Protein AF-A0A210PTI7-F1 (afdb_monomer_lite)

Foldseek 3Di:
DDAQDLVLLVVLLPDPDDDLLLLLLLLLVCLQVVHPPSNDVVVSSVLSVDPCNSVCLVPPDLCPGDLVSLVSSCVSNPPPDLVNQVVRHPSSSNSSVSSVVSSVVNVVVVVVVVVD

InterPro domains:
  IPR024743 Dynein heavy chain, coiled coil stalk [PF12777] (2-104)
  IPR026983 Dynein heavy chain [PTHR22878] (1-102)

Secondary structure (DSSP, 8-state):
-PPP-HHHHHHHHH-SS--HHHHHHHHHHHHHTT-TTTT-HHHHHHHHTSTTHHHHHHT--GGG--HHHHHHHHHHHTT--HHHHHTT-HHHHHHHHHHHHHHHHHHHHHHHHHT-

Organism: Mizuhopecten yessoensis (NCBI:txid6573)

Sequence (116 aa):
MDKVKKSDLVELKALNAPPQDVKEILAATMTLLGKENARDYRTAKRELGSSTFLKTLSTFDVDSVSVEAAKKANEYIQGITVESVRKVSGASVSMFCWVQDVISQTEQIVIDFRAT

Radius of gyration: 13.64 Å; chains: 1; bounding box: 43×25×29 Å

Structure (mmCIF, N/CA/C/O backbone):
data_AF-A0A210PTI7-F1
#
_entry.id   AF-A0A210PTI7-F1
#
loop_
_atom_site.group_PDB
_atom_site.id
_atom_site.type_symbol
_atom_site.label_atom_id
_atom_site.label_alt_id
_atom_site.label_comp_id
_atom_site.label_asym_id
_atom_site.label_entity_id
_atom_site.label_seq_id
_atom_site.pdbx_PDB_ins_code
_atom_site.Cartn_x
_atom_site.Cartn_y
_atom_site.Cartn_z
_atom_site.occupancy
_atom_site.B_iso_or_equiv
_atom_site.auth_seq_id
_atom_site.auth_comp_id
_atom_site.auth_asym_id
_atom_site.auth_atom_id
_atom_site.pdbx_PDB_model_num
ATOM 1 N N . MET A 1 1 ? 2.172 -14.857 5.221 1.00 49.41 1 MET A N 1
ATOM 2 C CA . MET A 1 1 ? 1.410 -13.605 5.400 1.00 49.41 1 MET A CA 1
ATOM 3 C C . MET A 1 1 ? -0.009 -13.797 4.895 1.00 49.41 1 MET A C 1
ATOM 5 O O . MET A 1 1 ? -0.209 -14.575 3.964 1.00 49.41 1 MET A O 1
ATOM 9 N N . ASP A 1 2 ? -0.980 -13.129 5.515 1.00 63.66 2 ASP A N 1
ATOM 10 C CA . ASP A 1 2 ? -2.367 -13.133 5.053 1.00 63.66 2 ASP A CA 1
ATOM 11 C C . ASP A 1 2 ? -2.482 -12.353 3.741 1.00 63.66 2 ASP A C 1
ATOM 13 O O . ASP A 1 2 ? -2.198 -11.160 3.686 1.00 63.66 2 ASP A O 1
ATOM 17 N N . LYS A 1 3 ? -2.878 -13.041 2.667 1.00 82.81 3 LYS A N 1
ATOM 18 C CA . LYS A 1 3 ? -3.139 -12.404 1.371 1.00 82.81 3 LYS A CA 1
ATOM 19 C C . LYS A 1 3 ? -4.389 -11.533 1.470 1.00 82.81 3 LYS A C 1
ATOM 21 O O . LYS A 1 3 ? -5.360 -11.945 2.104 1.00 82.81 3 LYS A O 1
ATOM 26 N N . VAL A 1 4 ? -4.389 -10.391 0.783 1.00 91.38 4 VAL A N 1
ATOM 27 C CA . VAL A 1 4 ? -5.579 -9.537 0.643 1.00 91.38 4 VAL A CA 1
ATOM 28 C C . VAL A 1 4 ? -6.712 -10.344 0.004 1.00 91.38 4 VAL A C 1
ATOM 30 O O . VAL A 1 4 ? -6.526 -10.977 -1.038 1.00 91.38 4 VAL A O 1
ATOM 33 N N . LYS A 1 5 ? -7.892 -10.334 0.628 1.00 93.44 5 LYS A N 1
ATOM 34 C CA . LYS A 1 5 ? -9.099 -11.033 0.154 1.00 93.44 5 LYS A CA 1
ATOM 35 C C . LYS A 1 5 ? -10.171 -10.043 -0.292 1.00 93.44 5 LYS A C 1
ATOM 37 O O . LYS A 1 5 ? -10.150 -8.862 0.038 1.00 93.44 5 LYS A O 1
ATOM 42 N N . LYS A 1 6 ? -11.183 -10.542 -1.009 1.00 91.94 6 LYS A N 1
ATOM 43 C CA . LYS A 1 6 ? -12.328 -9.726 -1.451 1.00 91.94 6 LYS A CA 1
ATOM 44 C C . LYS A 1 6 ? -13.079 -9.075 -0.281 1.00 91.94 6 LYS A C 1
ATOM 46 O O . LYS A 1 6 ? -13.499 -7.930 -0.409 1.00 91.94 6 LYS A O 1
ATOM 51 N N . SER A 1 7 ? -13.251 -9.794 0.830 1.00 93.75 7 SER A N 1
ATOM 52 C CA . SER A 1 7 ? -13.865 -9.273 2.062 1.00 93.75 7 SER A CA 1
ATOM 53 C C . SER A 1 7 ? -13.130 -8.046 2.587 1.00 93.75 7 SER A C 1
ATOM 55 O O . SER A 1 7 ? -13.767 -7.068 2.964 1.00 93.75 7 SER A O 1
ATOM 57 N N . ASP A 1 8 ? -11.801 -8.074 2.525 1.00 93.69 8 ASP A N 1
ATOM 58 C CA . ASP A 1 8 ? -10.948 -7.012 3.044 1.00 93.69 8 ASP A CA 1
ATOM 59 C C . ASP A 1 8 ? -11.153 -5.724 2.239 1.00 93.69 8 ASP A C 1
ATOM 61 O O . ASP A 1 8 ? -11.314 -4.642 2.797 1.00 93.69 8 ASP A O 1
ATOM 65 N N . LEU A 1 9 ? -11.251 -5.843 0.910 1.00 92.44 9 LEU A N 1
ATOM 66 C CA . LEU A 1 9 ? -11.543 -4.705 0.035 1.00 92.44 9 LEU A CA 1
ATOM 67 C C . LEU A 1 9 ? -12.926 -4.101 0.307 1.00 92.44 9 LEU A C 1
ATOM 69 O O . LEU A 1 9 ? -13.083 -2.880 0.280 1.00 92.44 9 LEU A O 1
ATOM 73 N N . VAL A 1 10 ? -13.929 -4.945 0.574 1.00 92.44 10 VAL A N 1
ATOM 74 C CA . VAL A 1 10 ? -15.282 -4.490 0.931 1.00 92.44 10 VAL A CA 1
ATOM 75 C C . VAL A 1 10 ? -15.256 -3.712 2.246 1.00 92.44 10 VAL A C 1
ATOM 77 O O . VAL A 1 10 ? -15.856 -2.641 2.328 1.00 92.44 10 VAL A O 1
ATOM 80 N N . GLU A 1 11 ? -14.529 -4.209 3.244 1.00 92.31 11 GLU A N 1
ATOM 81 C CA . GLU A 1 11 ? -14.392 -3.571 4.552 1.00 92.31 11 GLU A CA 1
ATOM 82 C C . GLU A 1 11 ? -13.646 -2.232 4.465 1.00 92.31 11 GLU A C 1
ATOM 84 O O . GLU A 1 11 ? -14.152 -1.212 4.933 1.00 92.31 11 GLU A O 1
ATOM 89 N N . LEU A 1 12 ? -12.503 -2.195 3.772 1.00 91.25 12 LEU A N 1
ATOM 90 C CA . LEU A 1 12 ? -11.739 -0.964 3.541 1.00 91.25 12 LEU A CA 1
ATOM 91 C C . LEU A 1 12 ? -12.567 0.087 2.791 1.00 91.25 12 LEU A C 1
ATOM 93 O O . LEU A 1 12 ? -12.533 1.271 3.127 1.00 91.25 12 LEU A O 1
ATOM 97 N N . LYS A 1 13 ? -13.368 -0.334 1.803 1.00 90.12 13 LYS A N 1
ATOM 98 C CA . LYS A 1 13 ? -14.292 0.555 1.085 1.00 90.12 13 LYS A CA 1
ATOM 99 C C . LYS A 1 13 ? -15.409 1.082 1.991 1.00 90.12 13 LYS A C 1
ATOM 101 O O . LYS A 1 13 ? -15.865 2.210 1.792 1.00 90.12 13 LYS A O 1
ATOM 106 N N . ALA A 1 14 ? -15.864 0.305 2.971 1.00 90.81 14 ALA A N 1
ATOM 107 C CA . ALA A 1 14 ? -16.922 0.715 3.893 1.00 90.81 14 ALA A CA 1
ATOM 108 C C . ALA A 1 14 ? -16.473 1.809 4.883 1.00 90.81 14 ALA A C 1
ATOM 110 O O . ALA A 1 14 ? -17.320 2.494 5.458 1.00 90.81 14 ALA A O 1
ATOM 111 N N . LEU A 1 15 ? -15.164 2.049 5.033 1.00 87.62 15 LEU A N 1
ATOM 112 C CA . LEU A 1 15 ? -14.640 3.134 5.863 1.00 87.62 15 LEU A CA 1
ATOM 113 C C . LEU A 1 15 ? -15.074 4.498 5.300 1.00 87.62 15 LEU A C 1
ATOM 115 O O . LEU A 1 15 ? -14.694 4.900 4.196 1.00 87.62 15 LEU A O 1
ATOM 119 N N . ASN A 1 16 ? -15.900 5.225 6.053 1.00 81.94 16 ASN A N 1
ATOM 120 C CA . ASN A 1 16 ? -16.366 6.563 5.670 1.00 81.94 16 ASN A CA 1
ATOM 121 C C . ASN A 1 16 ? -15.334 7.651 5.989 1.00 81.94 16 ASN A C 1
ATOM 123 O O . ASN A 1 16 ? -15.155 8.572 5.196 1.00 81.94 16 ASN A O 1
ATOM 127 N N . ALA A 1 17 ? -14.626 7.506 7.108 1.00 84.19 17 ALA A N 1
ATOM 128 C CA . ALA A 1 17 ? -13.551 8.390 7.542 1.00 84.19 17 ALA A CA 1
ATOM 129 C C . ALA A 1 17 ? -12.408 7.537 8.125 1.00 84.19 17 ALA A C 1
ATOM 131 O O . ALA A 1 17 ? -12.336 7.366 9.341 1.00 84.19 17 ALA A O 1
ATOM 132 N N . PRO A 1 18 ? -11.557 6.934 7.273 1.00 87.19 18 PRO A N 1
ATOM 133 C CA . PRO A 1 18 ? -10.472 6.082 7.747 1.00 87.19 18 PRO A CA 1
ATOM 134 C C . PRO A 1 18 ? -9.491 6.865 8.648 1.00 87.19 18 PRO A C 1
ATOM 136 O O . PRO A 1 18 ? -9.252 8.054 8.390 1.00 87.19 18 PRO A O 1
ATOM 139 N N . PRO A 1 19 ? -8.904 6.224 9.679 1.00 92.44 19 PRO A N 1
ATOM 140 C CA . PRO A 1 19 ? -7.787 6.781 10.447 1.00 92.44 19 PRO A CA 1
ATOM 141 C C . PRO A 1 19 ? -6.602 7.160 9.551 1.00 92.44 19 PRO A C 1
ATOM 143 O O . PRO A 1 19 ? -6.510 6.689 8.415 1.00 92.44 19 PRO A O 1
ATOM 146 N N . GLN A 1 20 ? -5.689 7.995 10.060 1.00 92.44 20 GLN A N 1
ATOM 147 C CA . GLN A 1 20 ? -4.542 8.457 9.272 1.00 92.44 20 GLN A CA 1
ATOM 148 C C . GLN A 1 20 ? -3.685 7.287 8.777 1.00 92.44 20 GLN A C 1
ATOM 150 O O . GLN A 1 20 ? -3.444 7.218 7.578 1.00 92.44 20 GLN A O 1
ATOM 155 N N . ASP A 1 21 ? -3.362 6.319 9.639 1.00 94.38 21 ASP A N 1
ATOM 156 C CA . ASP A 1 21 ? -2.597 5.119 9.268 1.00 94.38 21 ASP A CA 1
ATOM 157 C C . ASP A 1 21 ? -3.188 4.409 8.039 1.00 94.38 21 ASP A C 1
ATOM 159 O O . ASP A 1 21 ? -2.474 4.068 7.102 1.00 94.38 21 ASP A O 1
ATOM 163 N N . VAL A 1 22 ? -4.514 4.236 7.986 1.00 93.62 22 VAL A N 1
ATOM 164 C CA . VAL A 1 22 ? -5.171 3.583 6.842 1.00 93.62 22 VAL A CA 1
ATOM 165 C C . VAL A 1 22 ? -5.083 4.438 5.580 1.00 93.62 22 VAL A C 1
ATOM 167 O O . VAL A 1 22 ? -4.908 3.899 4.491 1.00 93.62 22 VAL A O 1
ATOM 170 N N . LYS A 1 23 ? -5.180 5.767 5.693 1.00 93.44 23 LYS A N 1
ATOM 171 C CA . LYS A 1 23 ? -5.004 6.659 4.536 1.00 93.44 23 LYS A CA 1
ATOM 172 C C . LYS A 1 23 ? -3.588 6.571 3.976 1.00 93.44 23 LYS A C 1
ATOM 174 O O . LYS A 1 23 ? -3.447 6.509 2.760 1.00 93.44 23 LYS A O 1
ATOM 179 N N . GLU A 1 24 ? -2.581 6.529 4.843 1.00 95.00 24 GLU A N 1
ATOM 180 C CA . GLU A 1 24 ? -1.179 6.379 4.444 1.00 95.00 24 GLU A CA 1
ATOM 181 C C . GLU A 1 24 ? -0.918 5.014 3.792 1.00 95.00 24 GLU A C 1
ATOM 183 O O . GLU A 1 24 ? -0.292 4.946 2.736 1.00 95.00 24 GLU A O 1
ATOM 188 N N . ILE A 1 25 ? -1.490 3.930 4.336 1.00 95.38 25 ILE A N 1
ATOM 189 C CA . ILE A 1 25 ? -1.437 2.595 3.715 1.00 95.38 25 ILE A CA 1
ATOM 190 C C . ILE A 1 25 ? -2.021 2.634 2.300 1.00 95.38 25 ILE A C 1
ATOM 192 O O . ILE A 1 25 ? -1.391 2.159 1.358 1.00 95.38 25 ILE A O 1
ATOM 196 N N . LEU A 1 26 ? -3.203 3.235 2.123 1.00 94.00 26 LEU A N 1
ATOM 197 C CA . LEU A 1 26 ? -3.830 3.355 0.806 1.00 94.00 26 LEU A CA 1
ATOM 198 C C . LEU A 1 26 ? -3.016 4.242 -0.146 1.00 94.00 26 LEU A C 1
ATOM 200 O O . LEU A 1 26 ? -2.939 3.939 -1.337 1.00 94.00 26 LEU A O 1
ATOM 204 N N . ALA A 1 27 ? -2.387 5.305 0.359 1.00 94.12 27 ALA A N 1
ATOM 205 C CA . ALA A 1 27 ? -1.499 6.151 -0.430 1.00 94.12 27 ALA A CA 1
ATOM 206 C C . ALA A 1 27 ? -0.262 5.385 -0.912 1.00 94.12 27 ALA A C 1
ATOM 208 O O . ALA A 1 27 ? 0.098 5.466 -2.091 1.00 94.12 27 ALA A O 1
ATOM 209 N N . ALA A 1 28 ? 0.344 4.580 -0.040 1.00 95.75 28 ALA A N 1
ATOM 210 C CA . ALA A 1 28 ? 1.439 3.692 -0.399 1.00 95.75 28 ALA A CA 1
ATOM 211 C C . ALA A 1 28 ? 1.006 2.665 -1.455 1.00 95.75 28 ALA A C 1
ATOM 213 O O . ALA A 1 28 ? 1.677 2.526 -2.474 1.00 95.75 28 ALA A O 1
ATOM 214 N N . THR A 1 29 ? -0.163 2.030 -1.289 1.00 95.38 29 THR A N 1
ATOM 215 C CA . THR A 1 29 ? -0.722 1.106 -2.290 1.00 95.38 29 THR A CA 1
ATOM 216 C C . THR A 1 29 ? -0.863 1.773 -3.658 1.00 95.38 29 THR A C 1
ATOM 218 O O . THR A 1 29 ? -0.383 1.242 -4.653 1.00 95.38 29 THR A O 1
ATOM 221 N N . MET A 1 30 ? -1.483 2.955 -3.732 1.00 94.75 30 MET A N 1
ATOM 222 C CA . MET A 1 30 ? -1.664 3.662 -5.007 1.00 94.75 30 MET A CA 1
ATOM 223 C C . MET A 1 30 ? -0.330 4.091 -5.631 1.00 94.75 30 MET A C 1
ATOM 225 O O . MET A 1 30 ? -0.193 4.048 -6.851 1.00 94.75 30 MET A O 1
ATOM 229 N N . THR A 1 31 ? 0.653 4.451 -4.800 1.00 94.94 31 THR A N 1
ATOM 230 C CA . THR A 1 31 ? 2.013 4.791 -5.244 1.00 94.94 31 THR A CA 1
ATOM 231 C C . THR A 1 31 ? 2.698 3.594 -5.899 1.00 94.94 31 THR A C 1
ATOM 233 O O . THR A 1 31 ? 3.235 3.736 -6.993 1.00 94.94 31 THR A O 1
ATOM 236 N N . LEU A 1 32 ? 2.624 2.412 -5.278 1.00 95.25 32 LEU A N 1
ATOM 237 C CA . LEU A 1 32 ? 3.182 1.173 -5.832 1.00 95.25 32 LEU A CA 1
ATOM 238 C C . LEU A 1 32 ? 2.487 0.764 -7.137 1.00 95.25 32 LEU A C 1
ATOM 240 O O . LEU A 1 32 ? 3.141 0.313 -8.067 1.00 95.25 32 LEU A O 1
ATOM 244 N N . LEU A 1 33 ? 1.175 0.988 -7.243 1.00 93.75 33 LEU A N 1
ATOM 245 C CA . LEU A 1 33 ? 0.403 0.728 -8.464 1.00 93.75 33 LEU A CA 1
ATOM 246 C C . LEU A 1 33 ? 0.636 1.762 -9.586 1.00 93.75 33 LEU A C 1
ATOM 248 O O . LEU A 1 33 ? -0.060 1.712 -10.601 1.00 93.75 33 LEU A O 1
ATOM 252 N N . GLY A 1 34 ? 1.538 2.733 -9.401 1.00 91.50 34 GLY A N 1
ATOM 253 C CA . GLY A 1 34 ? 1.810 3.788 -10.382 1.00 91.50 34 GLY A CA 1
ATOM 254 C C . GLY A 1 34 ? 0.629 4.735 -10.621 1.00 91.50 34 GLY A C 1
ATOM 255 O O . GLY A 1 34 ? 0.556 5.382 -11.665 1.00 91.50 34 GLY A O 1
ATOM 256 N N . LYS A 1 35 ? -0.329 4.813 -9.688 1.00 87.69 35 LYS A N 1
ATOM 257 C CA . LYS A 1 35 ? -1.513 5.667 -9.833 1.00 87.69 35 LYS A CA 1
ATOM 258 C C . LYS A 1 35 ? -1.235 7.074 -9.321 1.00 87.69 35 LYS A C 1
ATOM 260 O O . LYS A 1 35 ? -0.864 7.278 -8.163 1.00 87.69 35 LYS A O 1
ATOM 265 N N . GLU A 1 36 ? -1.483 8.064 -10.175 1.00 64.81 36 GLU A N 1
ATOM 266 C CA . GLU A 1 36 ? -1.467 9.470 -9.774 1.00 64.81 36 GLU A CA 1
ATOM 267 C C . GLU A 1 36 ? -2.559 9.747 -8.720 1.00 64.81 36 GLU A C 1
ATOM 269 O O . GLU A 1 36 ? -3.634 9.144 -8.742 1.00 64.81 36 GLU A O 1
ATOM 274 N N . ASN A 1 37 ? -2.298 10.686 -7.802 1.00 66.62 37 ASN A N 1
ATOM 275 C CA . ASN A 1 37 ? -3.175 11.082 -6.682 1.00 66.62 37 ASN A CA 1
ATOM 276 C C . ASN A 1 37 ? -3.230 10.138 -5.465 1.00 66.62 37 ASN A C 1
ATOM 278 O O . ASN A 1 37 ? -4.222 10.138 -4.738 1.00 66.62 37 ASN A O 1
ATOM 282 N N . ALA A 1 38 ? -2.142 9.420 -5.163 1.00 60.81 38 ALA A N 1
ATOM 283 C CA . ALA A 1 38 ? -2.001 8.591 -3.956 1.00 60.81 38 ALA A CA 1
ATOM 284 C C . ALA A 1 38 ? -2.479 9.252 -2.641 1.00 60.81 38 ALA A C 1
ATOM 286 O O . ALA A 1 38 ? -3.008 8.573 -1.769 1.00 60.81 38 ALA A O 1
ATOM 287 N N . ARG A 1 39 ? -2.365 10.579 -2.497 1.00 67.31 39 ARG A N 1
ATOM 288 C CA . ARG A 1 39 ? -2.782 11.298 -1.279 1.00 67.31 39 ARG A CA 1
ATOM 289 C C . ARG A 1 39 ? -4.294 11.513 -1.133 1.00 67.31 39 ARG A C 1
ATOM 291 O O . ARG A 1 39 ? -4.742 11.870 -0.045 1.00 67.31 39 ARG A O 1
ATOM 298 N N . ASP A 1 40 ? -5.090 11.301 -2.181 1.00 82.25 40 ASP A N 1
ATOM 299 C CA . ASP A 1 40 ? -6.548 11.396 -2.092 1.00 82.25 40 ASP A CA 1
ATOM 300 C C . ASP A 1 40 ? -7.183 10.021 -1.838 1.00 82.25 40 ASP A C 1
ATOM 302 O O . ASP A 1 40 ? -7.420 9.223 -2.751 1.00 82.25 40 ASP A O 1
ATOM 306 N N . TYR A 1 41 ? -7.543 9.766 -0.578 1.00 81.75 41 TYR A N 1
ATOM 307 C CA . TYR A 1 41 ? -8.194 8.516 -0.189 1.00 81.75 41 TYR A CA 1
ATOM 308 C C . TYR A 1 41 ? -9.547 8.292 -0.892 1.00 81.75 41 TYR A C 1
ATOM 310 O O . TYR A 1 41 ? -9.993 7.149 -0.974 1.00 81.75 41 TYR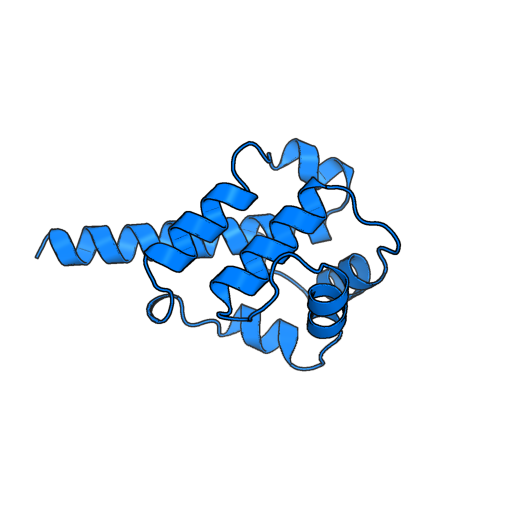 A O 1
ATOM 318 N N . ARG A 1 42 ? -10.226 9.333 -1.410 1.00 84.62 42 ARG A N 1
ATOM 319 C CA . ARG A 1 42 ? -11.482 9.155 -2.167 1.00 84.62 42 ARG A CA 1
ATOM 320 C C . ARG A 1 42 ? -11.222 8.463 -3.497 1.00 84.62 42 ARG A C 1
ATOM 322 O O . ARG A 1 42 ? -11.979 7.575 -3.890 1.00 84.62 42 ARG A O 1
ATOM 329 N N . THR A 1 43 ? -10.132 8.840 -4.156 1.00 85.31 43 THR A N 1
ATOM 330 C CA . THR A 1 43 ? -9.655 8.184 -5.372 1.00 85.31 43 THR A CA 1
ATOM 331 C C . THR A 1 43 ? -9.234 6.746 -5.071 1.00 85.31 43 THR A C 1
ATOM 333 O O . THR A 1 43 ? -9.720 5.830 -5.734 1.00 85.31 43 THR A O 1
ATOM 336 N N . ALA A 1 44 ? -8.473 6.518 -3.996 1.00 87.88 44 ALA A N 1
ATOM 337 C CA . ALA A 1 44 ? -8.131 5.165 -3.551 1.00 87.88 44 ALA A CA 1
ATOM 338 C C . ALA A 1 44 ? -9.379 4.313 -3.234 1.00 87.88 44 ALA A C 1
ATOM 340 O O . ALA A 1 44 ? -9.480 3.163 -3.651 1.00 87.88 44 ALA A O 1
ATOM 341 N N . LYS A 1 45 ? -10.390 4.884 -2.569 1.00 87.06 45 LYS A N 1
ATOM 342 C CA . LYS A 1 45 ? -11.656 4.208 -2.241 1.00 87.06 45 LYS A CA 1
ATOM 343 C C . LYS A 1 45 ? -12.459 3.807 -3.480 1.00 87.06 45 LYS A C 1
ATOM 345 O O . LYS A 1 45 ? -13.119 2.766 -3.468 1.00 87.06 45 LYS A O 1
ATOM 350 N N . ARG A 1 46 ? -12.407 4.602 -4.553 1.00 88.75 46 ARG A N 1
ATOM 351 C CA . ARG A 1 46 ? -12.998 4.229 -5.847 1.00 88.75 46 ARG A CA 1
ATOM 352 C C . ARG A 1 46 ? -12.289 3.010 -6.437 1.00 88.75 46 ARG A C 1
ATOM 354 O O . ARG A 1 46 ? -12.964 2.085 -6.877 1.00 88.75 46 ARG A O 1
ATOM 361 N N . GLU A 1 47 ? -10.962 2.991 -6.377 1.00 89.56 47 GLU A N 1
ATOM 362 C CA . GLU A 1 47 ? -10.134 1.883 -6.864 1.00 89.56 47 GLU A CA 1
ATOM 363 C C . GLU A 1 47 ? -10.372 0.585 -6.093 1.00 89.56 47 GLU A C 1
ATOM 365 O O . GLU A 1 47 ? -10.617 -0.447 -6.712 1.00 89.56 47 GLU A O 1
ATOM 370 N N . LEU A 1 48 ? -10.447 0.646 -4.758 1.00 89.19 48 LEU A N 1
ATOM 371 C CA . LEU A 1 48 ? -10.832 -0.497 -3.914 1.00 89.19 48 LEU A CA 1
ATOM 372 C C . LEU A 1 48 ? -12.188 -1.101 -4.317 1.00 89.19 48 LEU A C 1
ATOM 374 O O . LEU A 1 48 ? -12.439 -2.287 -4.114 1.00 89.19 48 LEU A O 1
ATOM 378 N N . GLY A 1 49 ? -13.083 -0.276 -4.866 1.00 88.06 49 GLY A N 1
ATOM 379 C CA . GLY A 1 49 ? -14.394 -0.691 -5.347 1.00 88.06 49 GLY A CA 1
ATOM 380 C C . GLY A 1 49 ? -14.412 -1.288 -6.752 1.00 88.06 49 GLY A C 1
ATOM 381 O O . GLY A 1 49 ? -15.477 -1.755 -7.159 1.00 88.06 49 GLY A O 1
ATOM 382 N N . SER A 1 50 ? -13.295 -1.267 -7.483 1.00 90.81 50 SER A N 1
ATOM 383 C CA . SER A 1 50 ? -13.206 -1.850 -8.820 1.00 90.81 50 SER A CA 1
ATOM 384 C C . SER A 1 50 ? -13.275 -3.376 -8.759 1.00 90.81 50 SER A C 1
ATOM 386 O O . SER A 1 50 ? -12.624 -4.019 -7.933 1.00 90.81 50 SER A O 1
ATOM 388 N N . SER A 1 51 ? -14.022 -3.980 -9.686 1.00 89.75 51 SER A N 1
ATOM 389 C CA . SER A 1 51 ? -14.130 -5.438 -9.817 1.00 89.75 51 SER A CA 1
ATOM 390 C C . SER A 1 51 ? -12.793 -6.112 -10.141 1.00 89.75 51 SER A C 1
ATOM 392 O O . SER A 1 51 ? -12.627 -7.301 -9.874 1.00 89.75 51 SER A O 1
ATOM 394 N N . THR A 1 52 ? -11.836 -5.360 -10.688 1.00 92.44 52 THR A N 1
ATOM 395 C CA . THR A 1 52 ? -10.515 -5.858 -11.081 1.00 92.44 52 THR A CA 1
ATOM 396 C C . THR A 1 52 ? -9.443 -5.652 -10.016 1.00 92.44 52 THR A C 1
ATOM 398 O O . THR A 1 52 ? -8.381 -6.257 -10.131 1.00 92.44 52 THR A O 1
ATOM 401 N N . PHE A 1 53 ? -9.702 -4.872 -8.961 1.00 92.69 53 PHE A N 1
ATOM 402 C CA . PHE A 1 53 ? -8.658 -4.450 -8.022 1.00 92.69 53 PHE A CA 1
ATOM 403 C C . PHE A 1 53 ? -7.997 -5.620 -7.288 1.00 92.69 53 PHE A C 1
ATOM 405 O O . PHE A 1 53 ? -6.775 -5.698 -7.214 1.00 92.69 53 PHE A O 1
ATOM 412 N N . LEU A 1 54 ? -8.788 -6.590 -6.815 1.00 94.44 54 LEU A N 1
ATOM 413 C CA . LEU A 1 54 ? -8.233 -7.789 -6.181 1.00 94.44 54 LEU A CA 1
ATOM 414 C C . LEU A 1 54 ? -7.310 -8.557 -7.132 1.00 94.44 54 LEU A C 1
ATOM 416 O O . LEU A 1 54 ? -6.255 -9.031 -6.718 1.00 94.44 54 LEU A O 1
ATOM 420 N N . LYS A 1 55 ? -7.706 -8.657 -8.409 1.00 93.81 55 LYS A N 1
ATOM 421 C CA . LYS A 1 55 ? -6.890 -9.306 -9.433 1.00 93.81 55 LYS A CA 1
ATOM 422 C C . LYS A 1 55 ? -5.580 -8.545 -9.609 1.00 93.81 55 LYS A C 1
ATOM 424 O O . LYS A 1 55 ? -4.535 -9.180 -9.545 1.00 93.81 55 L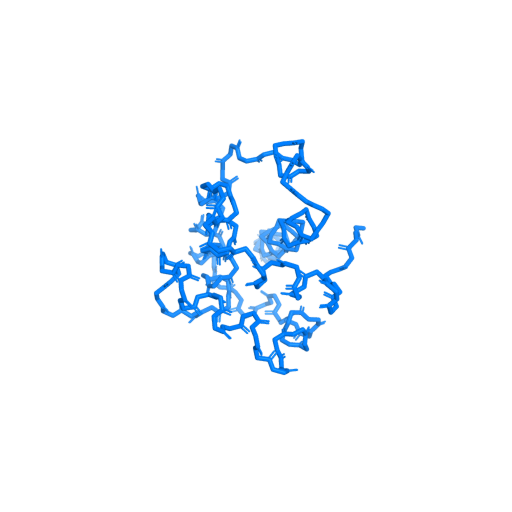YS A O 1
ATOM 429 N N . THR A 1 56 ? -5.643 -7.215 -9.723 1.00 93.94 56 THR A N 1
ATOM 430 C CA . THR A 1 56 ? -4.469 -6.335 -9.797 1.00 93.94 56 THR A CA 1
ATOM 431 C C . THR A 1 56 ? -3.484 -6.600 -8.664 1.00 93.94 56 THR A C 1
ATOM 433 O O . THR A 1 56 ? -2.312 -6.775 -8.956 1.00 93.94 56 THR A O 1
ATOM 436 N N . LEU A 1 57 ? -3.937 -6.701 -7.408 1.00 94.19 57 LEU A N 1
ATOM 437 C CA . LEU A 1 57 ? -3.045 -7.001 -6.278 1.00 94.19 57 LEU A CA 1
ATOM 438 C C . LEU A 1 57 ? -2.476 -8.425 -6.329 1.00 94.19 57 LEU A C 1
ATOM 440 O O . LEU A 1 57 ? -1.323 -8.646 -5.975 1.00 94.19 57 LEU A O 1
ATOM 444 N N . SER A 1 58 ? -3.291 -9.403 -6.737 1.00 92.12 58 SER A N 1
ATOM 445 C CA . SER A 1 58 ? -2.901 -10.820 -6.747 1.00 92.12 58 SER A CA 1
ATOM 446 C C . SER A 1 58 ? -1.924 -11.192 -7.860 1.00 92.12 58 SER A C 1
ATOM 448 O O . SER A 1 58 ? -1.174 -12.151 -7.712 1.00 92.12 58 SER A O 1
ATOM 450 N N . THR A 1 59 ? -1.963 -10.460 -8.972 1.00 93.94 59 THR A N 1
ATOM 451 C CA . THR A 1 59 ? -1.087 -10.644 -10.134 1.00 93.94 59 THR A CA 1
ATOM 452 C C . THR A 1 59 ? -0.160 -9.445 -10.301 1.00 93.94 59 THR A C 1
ATOM 454 O O . THR A 1 59 ? 0.213 -9.122 -11.426 1.00 93.94 59 THR A O 1
ATOM 457 N N . PHE A 1 60 ? 0.101 -8.717 -9.212 1.00 94.81 60 PHE A N 1
ATOM 458 C CA . PHE A 1 60 ? 0.931 -7.527 -9.254 1.00 94.81 60 PHE A CA 1
ATOM 459 C C . PHE A 1 60 ? 2.370 -7.925 -9.574 1.00 94.81 60 PHE A C 1
ATOM 461 O O . PHE A 1 60 ? 2.925 -8.811 -8.928 1.00 94.81 60 PHE A O 1
ATOM 468 N N . ASP A 1 61 ? 2.938 -7.281 -10.585 1.00 93.88 61 ASP A N 1
ATOM 469 C CA . ASP A 1 61 ? 4.310 -7.504 -11.016 1.00 93.88 61 ASP A CA 1
ATOM 470 C C . ASP A 1 61 ? 5.243 -6.574 -10.237 1.00 9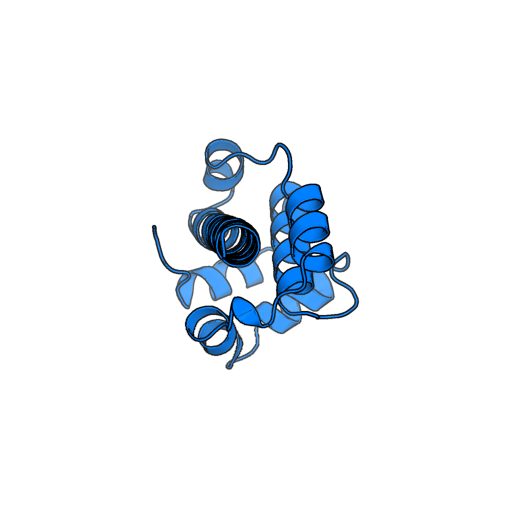3.88 61 ASP A C 1
ATOM 472 O O . ASP A 1 61 ? 5.269 -5.364 -10.477 1.00 93.88 61 ASP A O 1
ATOM 476 N N . VAL A 1 62 ? 5.973 -7.128 -9.270 1.00 93.69 62 VAL A N 1
ATOM 477 C CA . VAL A 1 62 ? 6.872 -6.350 -8.412 1.00 93.69 62 VAL A CA 1
ATOM 478 C C . VAL A 1 62 ? 8.097 -5.828 -9.165 1.00 93.69 62 VAL A C 1
ATOM 480 O O . VAL A 1 62 ? 8.581 -4.750 -8.832 1.00 93.69 62 VAL A O 1
ATOM 483 N N . ASP A 1 63 ? 8.539 -6.505 -10.230 1.00 93.06 63 ASP A N 1
ATOM 484 C CA . ASP A 1 63 ? 9.666 -6.057 -11.060 1.00 93.06 63 ASP A CA 1
ATOM 485 C C . ASP A 1 63 ? 9.343 -4.755 -11.815 1.00 93.06 63 ASP A C 1
ATOM 487 O O . ASP A 1 63 ? 10.238 -4.010 -12.219 1.00 93.06 63 ASP A O 1
ATOM 491 N N . SER A 1 64 ? 8.052 -4.441 -11.976 1.00 92.81 64 SER A N 1
ATOM 492 C CA . SER A 1 64 ? 7.595 -3.186 -12.581 1.00 92.81 64 SER A CA 1
ATOM 493 C C . SER A 1 64 ? 7.708 -1.969 -11.649 1.00 92.81 64 SER A C 1
ATOM 495 O O . SER A 1 64 ? 7.570 -0.828 -12.103 1.00 92.81 64 SER A O 1
ATOM 497 N N . VAL A 1 65 ? 7.951 -2.179 -10.349 1.00 94.69 65 VAL A N 1
ATOM 498 C CA . 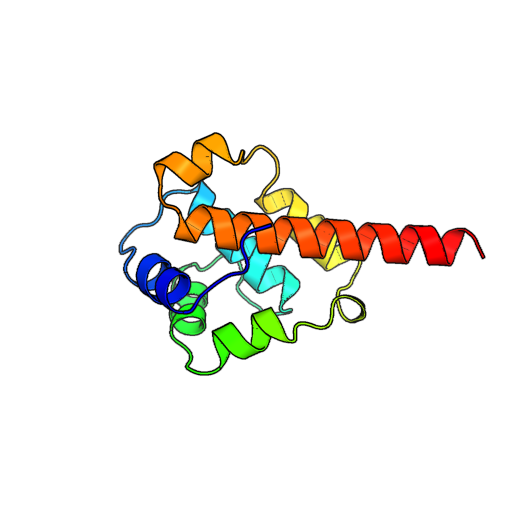VAL A 1 65 ? 8.022 -1.103 -9.353 1.00 94.69 65 VAL A CA 1
ATOM 499 C C . VAL A 1 65 ? 9.376 -0.405 -9.417 1.00 94.69 65 VAL A C 1
ATOM 501 O O . VAL A 1 65 ? 10.429 -1.018 -9.264 1.00 94.69 65 VAL A O 1
ATOM 504 N N . SER A 1 66 ? 9.361 0.921 -9.574 1.00 93.38 66 SER A N 1
ATOM 505 C CA . SER A 1 66 ? 10.590 1.715 -9.505 1.00 93.38 66 SER A CA 1
ATOM 506 C C . SER A 1 66 ? 11.090 1.852 -8.061 1.00 93.38 66 SER A C 1
ATOM 508 O O . SER A 1 66 ? 10.305 1.937 -7.111 1.00 93.38 66 SER A O 1
ATOM 510 N N . VAL A 1 67 ? 12.410 1.959 -7.886 1.00 92.62 67 VAL A N 1
ATOM 511 C CA . VAL A 1 67 ? 13.036 2.160 -6.566 1.00 92.62 67 VAL A CA 1
ATOM 512 C C . VAL A 1 67 ? 12.515 3.432 -5.889 1.00 92.62 67 VAL A C 1
ATOM 514 O O . VAL A 1 67 ? 12.329 3.473 -4.674 1.00 92.62 67 VAL A O 1
ATOM 517 N N . GLU A 1 68 ? 12.250 4.478 -6.666 1.00 93.56 68 GLU A N 1
ATOM 518 C CA . GLU A 1 68 ? 11.689 5.744 -6.194 1.00 93.56 68 GLU A CA 1
ATOM 519 C C . GLU A 1 68 ? 10.255 5.565 -5.685 1.00 93.56 68 GLU A C 1
ATOM 521 O O . GLU A 1 68 ? 9.908 6.108 -4.635 1.00 93.56 68 GLU A O 1
ATOM 526 N N . ALA A 1 69 ? 9.431 4.782 -6.392 1.00 94.69 69 ALA A N 1
ATOM 527 C CA . ALA A 1 69 ? 8.071 4.470 -5.966 1.00 94.69 69 ALA A CA 1
ATOM 528 C C . ALA A 1 69 ? 8.067 3.645 -4.672 1.00 94.69 69 ALA A C 1
ATOM 530 O O . ALA A 1 69 ? 7.323 3.980 -3.749 1.00 94.69 69 ALA A O 1
ATOM 531 N N . ALA A 1 70 ? 8.935 2.633 -4.565 1.00 95.75 70 ALA A N 1
ATOM 532 C CA . ALA A 1 70 ? 9.079 1.826 -3.353 1.00 95.75 70 ALA A CA 1
ATOM 533 C C . ALA A 1 70 ? 9.541 2.666 -2.150 1.00 95.75 70 ALA A C 1
ATOM 535 O O . ALA A 1 70 ? 8.934 2.598 -1.082 1.00 95.75 70 ALA A O 1
ATOM 536 N N . LYS A 1 71 ? 10.546 3.534 -2.330 1.00 95.31 71 LYS A N 1
ATOM 537 C CA . LYS A 1 71 ? 11.004 4.460 -1.279 1.00 95.31 71 LYS A CA 1
ATOM 538 C C . LYS A 1 71 ? 9.897 5.401 -0.817 1.00 95.31 71 LYS A C 1
ATOM 540 O O . LYS A 1 71 ? 9.663 5.528 0.380 1.00 95.31 71 LYS A O 1
ATOM 545 N N . LYS A 1 72 ? 9.175 6.014 -1.756 1.00 95.00 72 LYS A N 1
ATOM 546 C CA . LYS A 1 72 ? 8.057 6.911 -1.442 1.00 95.00 72 LYS A CA 1
ATOM 547 C C . LYS A 1 72 ? 6.907 6.179 -0.746 1.00 95.00 72 LYS A C 1
ATOM 549 O O . LYS A 1 72 ? 6.296 6.723 0.166 1.00 95.00 72 LYS A O 1
ATOM 554 N N . ALA A 1 73 ? 6.609 4.947 -1.159 1.00 95.56 73 ALA A N 1
ATOM 555 C CA . ALA A 1 73 ? 5.630 4.104 -0.483 1.00 95.56 73 ALA A CA 1
ATOM 556 C C . ALA A 1 73 ? 6.055 3.801 0.962 1.00 95.56 73 ALA A C 1
ATOM 558 O O . ALA A 1 73 ? 5.224 3.872 1.865 1.00 95.56 73 ALA A O 1
ATOM 559 N N . ASN A 1 74 ? 7.346 3.536 1.187 1.00 96.50 74 ASN A N 1
ATOM 560 C CA . ASN A 1 74 ? 7.895 3.298 2.517 1.00 96.50 74 ASN A CA 1
ATOM 561 C C . ASN A 1 74 ? 7.791 4.532 3.427 1.00 96.50 74 ASN A C 1
ATOM 563 O O . ASN A 1 74 ? 7.429 4.390 4.589 1.00 96.50 74 ASN A O 1
ATOM 567 N N . GLU A 1 75 ? 8.026 5.742 2.907 1.00 95.81 75 GLU A N 1
ATOM 568 C CA . GLU A 1 75 ? 7.860 6.992 3.670 1.00 95.81 75 GLU A CA 1
ATOM 569 C C . GLU A 1 75 ? 6.439 7.161 4.229 1.00 95.81 75 GLU A C 1
ATOM 571 O O . GLU A 1 75 ? 6.278 7.624 5.355 1.00 95.81 75 GLU A O 1
ATOM 576 N N . TYR A 1 76 ? 5.407 6.761 3.476 1.00 95.12 76 TYR A N 1
ATOM 577 C CA . TYR A 1 76 ? 4.019 6.828 3.949 1.00 95.12 76 TYR A CA 1
ATOM 578 C C . TYR A 1 76 ? 3.761 5.890 5.127 1.00 95.12 76 TYR A C 1
ATOM 580 O O . TYR A 1 76 ? 3.064 6.247 6.073 1.00 95.12 76 TYR A O 1
ATOM 588 N N . ILE A 1 77 ? 4.320 4.682 5.074 1.00 95.50 77 ILE A N 1
ATOM 589 C CA . ILE A 1 77 ? 4.073 3.664 6.094 1.00 95.50 77 ILE A CA 1
ATOM 590 C C . ILE A 1 77 ? 5.125 3.633 7.205 1.00 95.50 77 ILE A C 1
ATOM 592 O O . ILE A 1 77 ? 5.047 2.808 8.119 1.00 95.50 77 ILE A O 1
ATOM 596 N N . GLN A 1 78 ? 6.100 4.537 7.152 1.00 95.12 78 GLN A N 1
ATOM 597 C CA . GLN A 1 78 ? 7.147 4.638 8.151 1.00 95.12 78 GLN A CA 1
ATOM 598 C C . GLN A 1 78 ? 6.539 4.972 9.519 1.00 95.12 78 GLN A C 1
ATOM 600 O O . GLN A 1 78 ? 5.826 5.957 9.689 1.00 95.12 78 GLN A O 1
ATOM 605 N N . GLY A 1 79 ? 6.830 4.142 10.522 1.00 93.88 79 GLY A N 1
ATOM 606 C CA . GLY A 1 79 ? 6.305 4.308 11.882 1.00 93.88 79 GLY A CA 1
ATOM 607 C C . GLY A 1 79 ? 4.903 3.731 12.109 1.00 93.88 79 GLY A C 1
ATOM 608 O O . GLY A 1 79 ? 4.475 3.643 13.259 1.00 93.88 79 GLY A O 1
ATOM 609 N N . ILE A 1 80 ? 4.215 3.266 11.060 1.00 95.12 80 ILE A N 1
ATOM 610 C CA . ILE A 1 80 ? 2.991 2.472 11.200 1.00 95.12 80 ILE A CA 1
ATOM 611 C C . ILE A 1 80 ? 3.373 1.057 11.643 1.00 95.12 80 ILE A C 1
ATOM 613 O O . ILE A 1 80 ? 4.313 0.453 11.124 1.00 95.12 80 ILE A O 1
ATOM 617 N N . THR A 1 81 ? 2.639 0.504 12.609 1.00 93.69 81 THR A N 1
ATOM 618 C CA . THR A 1 81 ? 2.910 -0.836 13.146 1.00 93.69 81 THR A CA 1
ATOM 619 C C . THR A 1 81 ? 1.735 -1.764 12.894 1.00 93.69 81 THR A C 1
ATOM 621 O O . THR A 1 81 ? 0.580 -1.345 12.882 1.00 93.69 81 THR A O 1
ATOM 624 N N . VAL A 1 82 ? 2.000 -3.068 12.779 1.00 91.75 82 VAL A N 1
ATOM 625 C CA . VAL A 1 82 ? 0.927 -4.073 12.674 1.00 91.75 82 VAL A CA 1
ATOM 626 C C . VAL A 1 82 ? -0.061 -3.948 13.840 1.00 91.75 82 VAL A C 1
ATOM 628 O O . VAL A 1 82 ? -1.257 -4.154 13.655 1.00 91.75 82 VAL A O 1
ATOM 631 N N . GLU A 1 83 ? 0.413 -3.591 15.037 1.00 92.19 83 GLU A N 1
ATOM 632 C CA . GLU A 1 83 ? -0.443 -3.408 16.208 1.00 92.19 83 GLU A CA 1
ATOM 633 C C . GLU A 1 83 ? -1.364 -2.182 16.085 1.00 92.19 83 GLU A C 1
ATOM 635 O O . GLU A 1 83 ? -2.550 -2.292 16.403 1.00 92.19 83 GLU A O 1
ATOM 640 N N . SER A 1 84 ? -0.862 -1.036 15.596 1.00 91.94 84 SER A N 1
ATOM 641 C CA . SER A 1 84 ? -1.699 0.158 15.384 1.00 91.94 84 SER A CA 1
ATOM 642 C C . SER A 1 84 ? -2.773 -0.101 14.328 1.00 91.94 84 SER A C 1
ATOM 644 O O . SER A 1 84 ? -3.944 0.208 14.544 1.00 91.94 84 SER A O 1
ATOM 646 N N . VAL A 1 85 ? -2.409 -0.779 13.240 1.00 93.50 85 VAL A N 1
ATOM 647 C CA . VAL A 1 85 ? -3.320 -1.104 12.135 1.00 93.50 85 VAL A CA 1
ATOM 648 C C . VAL A 1 85 ? -4.354 -2.157 12.538 1.00 93.50 85 VAL A C 1
ATOM 650 O O . VAL A 1 85 ? -5.527 -2.047 12.178 1.00 93.50 85 VAL A O 1
ATOM 653 N N . ARG A 1 86 ? -3.960 -3.154 13.342 1.00 93.12 86 ARG A N 1
ATOM 654 C CA . ARG A 1 86 ? -4.861 -4.211 13.834 1.00 93.12 86 ARG A CA 1
ATOM 655 C C . ARG A 1 86 ? -6.008 -3.663 14.676 1.00 93.12 86 ARG A C 1
ATOM 657 O O . ARG A 1 86 ? -7.093 -4.236 14.641 1.00 93.12 86 ARG A O 1
ATOM 664 N N . LYS A 1 87 ? -5.784 -2.565 15.405 1.00 91.94 87 LYS A N 1
ATOM 665 C CA . LYS A 1 87 ? -6.832 -1.867 16.173 1.00 91.94 87 LYS A CA 1
ATOM 666 C C . LYS A 1 87 ? -7.903 -1.256 15.269 1.00 91.94 87 LYS A C 1
ATOM 668 O O . LYS A 1 87 ? -9.018 -1.044 15.732 1.00 91.94 87 LYS A O 1
ATOM 673 N N . VAL A 1 88 ? -7.575 -0.984 14.004 1.00 91.00 88 VAL A N 1
ATOM 674 C CA . VAL A 1 88 ? -8.549 -0.533 13.011 1.00 91.00 88 VAL A CA 1
ATOM 675 C C . VAL A 1 88 ? -9.323 -1.726 12.483 1.00 91.00 88 VAL A C 1
ATOM 677 O O . VAL A 1 88 ? -10.532 -1.797 12.692 1.00 91.00 88 VAL A O 1
ATOM 680 N N . SER A 1 89 ? -8.639 -2.659 11.809 1.00 92.25 89 SER A N 1
ATOM 681 C CA . SER A 1 89 ? -9.280 -3.872 11.309 1.00 92.25 89 SER A CA 1
ATOM 682 C C . SER A 1 89 ? -8.318 -4.919 10.738 1.00 92.25 89 SER A C 1
ATOM 684 O O . SER A 1 89 ? -7.171 -4.624 10.395 1.00 92.25 89 SER A O 1
ATOM 686 N N . GLY A 1 90 ? -8.809 -6.153 10.574 1.00 92.75 90 GLY A N 1
ATOM 687 C CA . GLY A 1 90 ? -8.070 -7.227 9.900 1.00 92.75 90 GLY A CA 1
ATOM 688 C C . GLY A 1 90 ? -7.788 -6.928 8.423 1.00 92.75 90 GLY A C 1
ATOM 689 O O . GLY A 1 90 ? -6.689 -7.207 7.948 1.00 92.75 90 GLY A O 1
ATOM 690 N N . ALA A 1 91 ? -8.729 -6.284 7.725 1.00 94.00 91 ALA A N 1
ATOM 691 C CA . ALA A 1 91 ? -8.545 -5.859 6.338 1.00 94.00 91 ALA A CA 1
ATOM 692 C C . ALA A 1 91 ? -7.447 -4.798 6.180 1.00 94.00 91 ALA A C 1
ATOM 694 O O . ALA A 1 91 ? -6.697 -4.794 5.205 1.00 94.00 91 ALA A O 1
ATOM 695 N N . SER A 1 92 ? -7.335 -3.898 7.159 1.00 94.06 92 SER A N 1
ATOM 696 C CA . SER A 1 92 ? -6.276 -2.889 7.174 1.00 94.06 92 SER A CA 1
ATOM 697 C C . SER A 1 92 ? -4.904 -3.545 7.335 1.00 94.06 92 SER A C 1
ATOM 699 O O . SER A 1 92 ? -3.952 -3.146 6.667 1.00 94.06 92 SER A O 1
ATOM 701 N N . VAL A 1 93 ? -4.813 -4.597 8.159 1.00 95.44 93 VAL A N 1
ATOM 702 C CA . VAL A 1 93 ? -3.572 -5.365 8.346 1.00 95.44 93 VAL A CA 1
ATOM 703 C C . VAL A 1 93 ? -3.185 -6.111 7.074 1.00 95.44 93 VAL A C 1
ATOM 705 O O . VAL A 1 93 ? -2.024 -6.039 6.684 1.00 95.44 93 VAL A O 1
ATOM 708 N N . SER A 1 94 ? -4.119 -6.795 6.403 1.00 95.25 94 SER A N 1
ATOM 709 C CA . SER A 1 94 ? -3.786 -7.530 5.173 1.00 95.25 94 SER A CA 1
ATOM 710 C C . SER A 1 94 ? -3.300 -6.594 4.061 1.00 95.25 94 SER A C 1
ATOM 712 O O . SER A 1 94 ? -2.333 -6.917 3.371 1.00 95.25 94 SER A O 1
ATOM 714 N N . MET A 1 95 ? -3.894 -5.400 3.937 1.00 95.44 95 MET A N 1
ATOM 715 C CA . MET A 1 95 ? -3.419 -4.371 3.006 1.00 95.44 95 MET A CA 1
ATOM 716 C C . MET A 1 95 ? -2.044 -3.815 3.395 1.00 95.44 95 MET A C 1
ATOM 718 O O . MET A 1 95 ? -1.174 -3.686 2.538 1.00 95.44 95 MET A O 1
ATOM 722 N N . PHE A 1 96 ? -1.819 -3.521 4.679 1.00 96.50 96 PHE A N 1
ATOM 723 C CA . PHE A 1 96 ? -0.517 -3.064 5.172 1.00 96.50 96 PHE A CA 1
ATOM 724 C C . PHE A 1 96 ? 0.587 -4.089 4.892 1.00 96.50 96 PHE A C 1
ATOM 726 O O . PHE A 1 96 ? 1.634 -3.733 4.357 1.00 96.50 96 PHE A O 1
ATOM 733 N N . CYS A 1 97 ? 0.329 -5.368 5.173 1.00 95.44 97 CYS A N 1
ATOM 734 C CA . CYS A 1 97 ? 1.276 -6.440 4.885 1.00 95.44 97 CYS A CA 1
ATOM 735 C C . CYS A 1 97 ? 1.565 -6.569 3.387 1.00 95.44 97 CYS A C 1
ATOM 737 O O . CYS A 1 97 ? 2.717 -6.783 3.031 1.00 95.44 97 CYS A O 1
ATOM 739 N N . TRP A 1 98 ? 0.567 -6.402 2.510 1.00 96.31 98 TRP A N 1
ATOM 740 C CA . TRP A 1 98 ? 0.800 -6.396 1.061 1.00 96.31 98 TRP A CA 1
ATOM 741 C C . TRP A 1 98 ? 1.748 -5.265 0.638 1.00 96.31 98 TRP A C 1
ATOM 743 O O . TRP A 1 98 ? 2.671 -5.501 -0.132 1.00 96.31 98 TRP A O 1
ATOM 753 N N . VAL A 1 99 ? 1.574 -4.054 1.182 1.00 96.69 99 VAL A N 1
ATOM 754 C CA . VAL A 1 99 ? 2.475 -2.923 0.897 1.00 96.69 99 VAL A CA 1
ATOM 755 C C . VAL A 1 99 ? 3.902 -3.229 1.362 1.00 96.69 99 VAL A C 1
ATOM 757 O O . VAL A 1 99 ? 4.844 -3.018 0.601 1.00 96.69 99 VAL A O 1
ATOM 760 N N . GLN A 1 100 ? 4.067 -3.749 2.583 1.00 96.25 100 GLN A N 1
ATOM 761 C CA . GLN A 1 100 ? 5.384 -4.123 3.109 1.00 96.25 100 GLN A CA 1
ATOM 762 C C . GLN A 1 100 ? 6.057 -5.202 2.254 1.00 96.25 100 GLN A C 1
ATOM 764 O O . GLN A 1 100 ? 7.231 -5.073 1.927 1.00 96.25 100 GLN A O 1
ATOM 769 N N . ASP A 1 101 ? 5.305 -6.231 1.861 1.00 95.44 101 ASP A N 1
ATOM 770 C CA . ASP A 1 101 ? 5.802 -7.344 1.052 1.00 95.44 101 ASP A CA 1
ATOM 771 C C . ASP A 1 101 ? 6.321 -6.867 -0.312 1.00 95.44 101 ASP A C 1
ATOM 773 O O . ASP A 1 101 ? 7.407 -7.264 -0.732 1.00 95.44 101 ASP A O 1
ATOM 777 N N . VAL A 1 102 ? 5.593 -5.968 -0.985 1.00 96.00 102 VAL A N 1
ATOM 77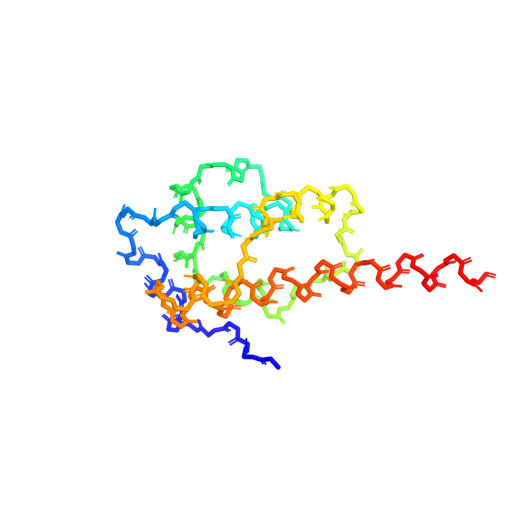8 C CA . VAL A 1 102 ? 6.020 -5.390 -2.270 1.00 96.00 102 VAL A CA 1
ATOM 779 C C . VAL A 1 102 ? 7.280 -4.534 -2.112 1.00 96.00 102 VAL A C 1
ATOM 781 O O . VAL A 1 102 ? 8.198 -4.647 -2.925 1.00 96.00 102 VAL A O 1
ATOM 784 N N . ILE A 1 103 ? 7.359 -3.700 -1.067 1.00 95.81 103 ILE A N 1
ATOM 785 C CA . ILE A 1 103 ? 8.548 -2.873 -0.797 1.00 95.81 103 ILE A CA 1
ATOM 786 C C . ILE A 1 103 ? 9.768 -3.766 -0.550 1.00 95.81 103 ILE A C 1
ATOM 788 O O . ILE A 1 103 ? 10.788 -3.592 -1.213 1.00 95.81 103 ILE A O 1
ATOM 792 N N . SER A 1 104 ? 9.651 -4.756 0.340 1.00 94.69 104 SER A N 1
ATOM 793 C CA . SER A 1 104 ? 10.755 -5.664 0.667 1.00 94.69 104 SER A CA 1
ATOM 794 C C . SER A 1 104 ? 11.218 -6.489 -0.536 1.00 94.69 104 SER A C 1
ATOM 796 O O . SER A 1 104 ? 12.419 -6.658 -0.730 1.00 94.69 104 SER A O 1
ATOM 798 N N . GLN A 1 105 ? 10.297 -6.965 -1.381 1.00 94.25 105 GLN A N 1
ATOM 799 C CA . GLN A 1 105 ? 10.655 -7.660 -2.623 1.00 94.25 105 GLN A CA 1
ATOM 800 C C . GLN A 1 105 ? 11.386 -6.738 -3.605 1.00 94.25 105 GLN A C 1
ATOM 802 O O . GLN A 1 105 ? 12.409 -7.131 -4.159 1.00 94.25 105 GLN A O 1
ATOM 807 N N . THR A 1 106 ? 10.917 -5.497 -3.769 1.00 94.19 106 THR A N 1
ATOM 808 C CA . THR A 1 106 ? 11.577 -4.507 -4.638 1.00 94.19 106 THR A CA 1
ATOM 809 C C . THR A 1 106 ? 13.005 -4.219 -4.163 1.00 94.19 106 THR A C 1
ATOM 811 O O . THR A 1 106 ? 13.934 -4.156 -4.965 1.00 94.19 106 THR A O 1
ATOM 814 N N . GLU A 1 107 ? 13.213 -4.076 -2.851 1.00 91.69 107 GLU A N 1
ATOM 815 C CA . GLU A 1 107 ? 14.545 -3.880 -2.267 1.00 91.69 107 GLU A CA 1
ATOM 816 C C . GLU A 1 107 ? 15.463 -5.088 -2.500 1.00 91.69 107 GLU A C 1
ATOM 818 O O . GLU A 1 107 ? 16.628 -4.903 -2.859 1.00 91.69 107 GLU A O 1
ATOM 823 N N . GLN A 1 108 ? 14.940 -6.310 -2.354 1.00 90.44 108 GLN A N 1
ATOM 824 C CA . GLN A 1 108 ? 15.705 -7.534 -2.593 1.00 90.44 108 GLN A CA 1
ATOM 825 C C . GLN A 1 108 ? 16.144 -7.659 -4.058 1.00 90.44 108 GLN A C 1
ATOM 827 O O . GLN A 1 108 ? 17.313 -7.938 -4.310 1.00 90.44 108 GLN A O 1
ATOM 832 N N . ILE A 1 109 ? 15.261 -7.357 -5.017 1.00 89.44 109 ILE A N 1
ATOM 833 C CA . ILE A 1 109 ? 15.586 -7.360 -6.456 1.00 89.44 109 ILE A CA 1
ATOM 834 C C . ILE A 1 109 ? 16.762 -6.417 -6.755 1.00 89.44 109 ILE A C 1
ATOM 836 O O . ILE A 1 109 ? 17.690 -6.764 -7.487 1.00 89.44 109 ILE A O 1
ATOM 840 N N . VAL A 1 110 ? 16.765 -5.225 -6.149 1.00 86.31 110 VAL A N 1
ATOM 841 C CA . VAL A 1 110 ? 17.855 -4.250 -6.311 1.00 86.31 110 VAL A CA 1
ATOM 842 C C . VAL A 1 110 ? 19.169 -4.763 -5.720 1.00 86.31 110 VAL A C 1
ATOM 844 O O . VAL A 1 110 ? 20.234 -4.499 -6.283 1.00 86.31 110 VAL A O 1
ATOM 847 N N . ILE A 1 111 ? 19.116 -5.457 -4.581 1.00 86.19 111 ILE A N 1
ATOM 848 C CA . ILE A 1 111 ? 20.298 -6.057 -3.951 1.00 86.19 111 ILE A CA 1
ATOM 849 C C . ILE A 1 111 ? 20.869 -7.160 -4.844 1.00 86.19 111 ILE A C 1
ATOM 851 O O . ILE A 1 111 ? 22.068 -7.141 -5.122 1.00 86.19 111 ILE A O 1
ATOM 855 N N . ASP A 1 112 ? 20.022 -8.061 -5.336 1.00 87.31 112 ASP A N 1
ATOM 856 C CA . ASP A 1 112 ? 20.436 -9.203 -6.155 1.00 87.31 112 ASP A CA 1
ATOM 857 C C . ASP A 1 112 ? 21.066 -8.745 -7.481 1.00 87.31 112 ASP A C 1
ATOM 859 O O . ASP A 1 112 ? 22.108 -9.263 -7.889 1.00 87.31 112 ASP A O 1
ATOM 863 N N . PHE A 1 113 ? 20.514 -7.699 -8.111 1.00 82.62 113 PHE A N 1
ATOM 864 C CA . PHE A 1 113 ? 21.107 -7.100 -9.310 1.00 82.62 113 PHE A CA 1
ATOM 865 C C . PHE A 1 113 ? 22.489 -6.485 -9.046 1.00 82.62 113 PHE A C 1
ATOM 867 O O . PHE A 1 113 ? 23.378 -6.576 -9.883 1.00 82.62 113 PHE A O 1
ATOM 874 N N . ARG A 1 114 ? 22.695 -5.859 -7.880 1.00 74.81 114 ARG A N 1
ATOM 875 C CA . ARG A 1 114 ? 23.986 -5.249 -7.505 1.00 74.81 114 ARG A CA 1
ATOM 876 C C . ARG A 1 114 ? 25.056 -6.268 -7.117 1.00 74.81 114 ARG A C 1
ATOM 878 O O . ARG A 1 114 ? 26.224 -5.897 -7.035 1.00 74.81 114 ARG A O 1
ATOM 885 N N . ALA A 1 115 ? 24.662 -7.502 -6.817 1.00 70.69 115 ALA A N 1
ATOM 886 C CA . ALA A 1 115 ? 25.561 -8.581 -6.425 1.00 70.69 115 ALA A CA 1
ATOM 887 C C . ALA A 1 115 ? 26.107 -9.395 -7.618 1.00 70.69 115 ALA A C 1
ATOM 889 O O . ALA A 1 115 ? 26.926 -10.288 -7.399 1.00 70.69 115 ALA A O 1
ATOM 890 N N . THR A 1 116 ? 25.663 -9.094 -8.846 1.00 62.81 116 THR A N 1
ATOM 891 C CA . THR A 1 116 ? 26.073 -9.751 -10.103 1.00 62.81 116 THR A CA 1
ATOM 892 C C . THR A 1 116 ? 27.009 -8.852 -10.906 1.00 62.81 116 THR A C 1
ATOM 894 O O . THR A 1 116 ? 27.967 -9.392 -11.503 1.00 62.81 116 THR A O 1
#

pLDDT: mean 90.12, std 8.38, range [49.41, 96.69]

=== Feature glossary ===
Legend for the data blocks above and below:

— What the protein is —

The amino-acid sequence is the protein's primary structure: the linear order of residues from the N-terminus to the C-terminus, written in one-letter code. Everything else here — the 3D coordinates, the secondary structure, the domain annotations — is ultimately a consequence of this string.

Functional annotations link the protein to curated databases. InterPro entries identify conserved domains and families by matching the sequence against member-database signatures (Pfam, PROSITE, CDD, …). Gene Ontology (GO) terms describe molecular function, biological process, and cellular component in a controlled vocabulary. CATH places the structure in a hierarchical fold classification (Class/Architecture/Topology/Homologous-superfamily). The organism is the source species.

— Where its atoms are —

Atomic coordinates in PDBx/mmCIF format — the same representation the Protein Data Bank distributes. Each line of the _atom_site loop places one backbone atom in Cartesian space (units: ångströms, origin: arbitrary).

The six renders are orthographic views along the three Cartesian axes in both directions. Representation (cartoon, sticks, or surface) and color scheme (sequence-rainbow or by-chain) vary across proteins so the training set covers all the common visualization conventions.

— Local backbone conformation —

Eight-state secondary structure (DSSP): H is the canonical α-helix, G the tighter 3₁₀-helix, I the wider π-helix; E/B are β-structure, T and S are turns and bends, and '-' is everything 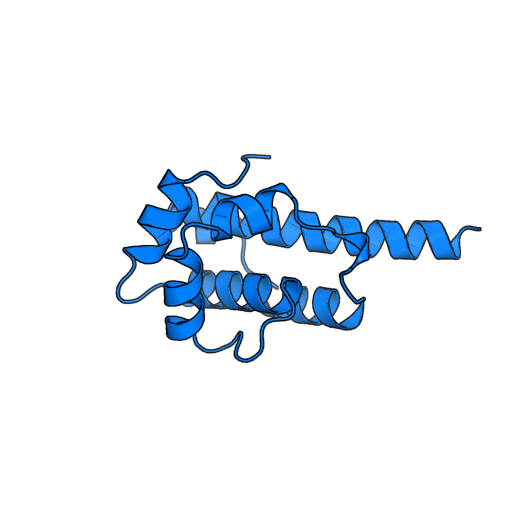else. DSSP derives these from the pattern of main-chain N–H···O=C hydrogen bonds, not from the sequence.

Three-state secondary structure (P-SEA) collapses the eight DSSP classes into helix (a), strand (b), and coil (c). P-SEA assigns these from Cα geometry alone — distances and angles — without requiring backbone oxygens, so it works on any Cα trace.

φ (phi) and ψ (psi) are the two rotatable backbone dihedrals per residue: φ is the C(i-1)–N–Cα–C torsion, ψ is the N–Cα–C–N(i+1) torsion, both in degrees on (−180°, 180°]. α-helical residues cluster near (−60°, −45°); β-strand residues near (−120°, +130°). A Ramachandran plot is simply a scatter of (φ, ψ) for every residue.

— Global shape and packing —

The geometric summary reports three shape descriptors. Rg (radius of gyration) measures how spread out the Cα atoms are about their centre of mass; compact globular proteins have small Rg, elongated or unfolded ones large. Cα contacts (<8 Å, |i−j|>4) count long-range residue pairs in spatial proximity — high for tightly packed folds, near zero for rods or random coil. The bounding-box extents give the protein's footprint along x, y, z in Å.

SASA measures how much of the protein is reachable by solvent. It is computed by rolling a water-sized probe over the atomic surface and summing the exposed area (Å²). Per-residue SASA distinguishes core (buried, low SASA) from surface (exposed, high SASA) residues; total SASA is a whole-molecule size measure.

Plot images: a contact map (which residues are close in 3D, as an N×N binary image), a Ramachandran scatter (backbone torsion angles, revealing secondary-structure composition at a glance), and — for AlphaFold structures — a PAE heatmap (pairwise prediction confidence).

— Structural neighborhood —

A 3Di character summarizes, for each residue, the relative orientation of the Cα frame of its nearest spatial neighbor. Because it encodes fold topology rather than chemistry, 3Di alignments detect remote structural similarity that sequence alignment misses.

The Foldseek neighbor list gives the closest experimentally determined structures in the PDB, ranked by structural alignment. TM-score near 1 means near-identical fold; near 0.3 means only rough topology match. This is how one finds what a novel AlphaFold prediction most resembles in the solved-structure universe.

— Confidence and disorder —

For AlphaFold models, the B-factor field carries pLDDT — the model's own estimate of local accuracy on a 0–100 scale. Regions with pLDDT<50 should be treated as essentially unmodeled; they often correspond to intrinsically disordered segments.

Crystallographic B-factors measure how much each atom's electron density is smeared out, in Å². They rise in mobile loops and surface residues and fall in the buried interior. In AlphaFold models this column is repurposed to hold pLDDT instead.

Predicted Aligned Error (PAE) is an AlphaFold confidence matrix: entry (i, j) is the expected error in the position of residue j, in ångströms, when the prediction is superimposed on the true structure at residue i. Low PAE within a block of residues means that block is internally rigid and well-predicted; high PAE between two blocks means their relative placement is uncertain even if each block individually is confident.